Protein AF-E9I3K9-F1 (afdb_monomer_lite)

InterPro domains:
  IPR000323 Copper type II, ascorbate-dependent monooxygenase, N-terminal [PF01082] (33-144)
  IPR008977 PHM/PNGase F domain superfamily [SSF49742] (29-152)
  IPR036939 Copper type II, ascorbate-dependent monooxygenase, N-terminal domain superfamily [G3DSA:2.60.120.310] (21-152)

Foldseek 3Di:
DPQFKKKKWFFKAWDDPDDPDPDPQVDRPTDTDIDIQPSDDDPDPQFAKKAKDFAAQATKMWGQFIDTDGDPVRDQKKWKKQELAFQDNPRMAGQADDGDHDPPHHYGNHRYPHDIDTDDMDGPPDDGDHDDRPDTQIAHYNPNNRRMMMMD

Organism: Daphnia pulex (NCBI:txid6669)

Structure (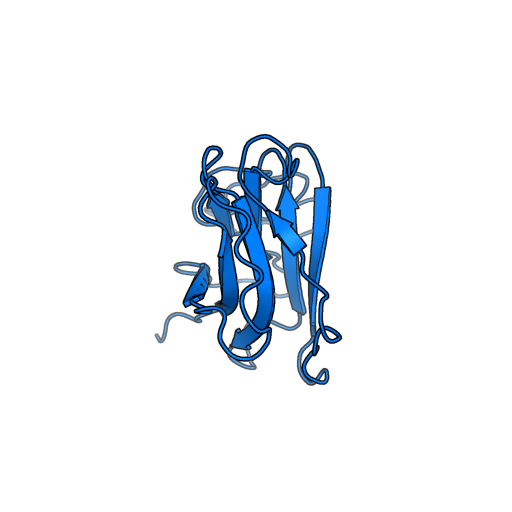mmCIF, N/CA/C/O backbone):
data_AF-E9I3K9-F1
#
_entry.id   AF-E9I3K9-F1
#
loop_
_atom_site.group_PDB
_atom_site.id
_atom_site.type_symbol
_atom_site.label_atom_id
_atom_site.label_alt_id
_atom_site.label_comp_id
_atom_site.label_asym_id
_atom_site.label_entity_id
_atom_site.label_seq_id
_atom_site.pdbx_PDB_ins_code
_atom_site.Cartn_x
_atom_site.Cartn_y
_atom_site.Cartn_z
_atom_site.occupancy
_atom_site.B_iso_or_equiv
_atom_site.auth_seq_id
_atom_site.auth_comp_id
_atom_site.auth_asym_id
_atom_site.auth_atom_id
_atom_site.pdbx_PDB_model_num
ATOM 1 N N . MET A 1 1 ? -0.152 2.276 -27.843 1.00 33.16 1 MET A N 1
ATOM 2 C CA . MET A 1 1 ? 0.549 1.824 -26.628 1.00 33.16 1 MET A CA 1
ATOM 3 C C . MET A 1 1 ? -0.390 2.082 -25.470 1.00 33.16 1 MET A C 1
ATOM 5 O O . MET A 1 1 ? -0.484 3.217 -25.022 1.00 33.16 1 MET A O 1
ATOM 9 N N . GLU A 1 2 ? -1.192 1.084 -25.103 1.00 37.84 2 GLU A N 1
ATOM 10 C CA . GLU A 1 2 ? -1.968 1.151 -23.863 1.00 37.84 2 GLU A CA 1
ATOM 11 C C . GLU A 1 2 ? -0.975 1.112 -22.703 1.00 37.84 2 GLU A C 1
ATOM 13 O O . GLU A 1 2 ? -0.079 0.270 -22.671 1.00 37.84 2 GLU A O 1
ATOM 18 N N . LEU A 1 3 ? -1.075 2.097 -21.814 1.00 45.50 3 LEU A N 1
ATOM 19 C CA . LEU A 1 3 ? -0.316 2.122 -20.574 1.00 45.50 3 LEU A CA 1
ATOM 20 C C . LEU A 1 3 ? -0.797 0.934 -19.750 1.00 45.50 3 LEU A C 1
ATOM 22 O O . LEU A 1 3 ? -1.968 0.918 -19.377 1.00 45.50 3 LEU A O 1
ATOM 26 N N . ALA A 1 4 ? 0.085 -0.025 -19.478 1.00 49.47 4 ALA A N 1
ATOM 27 C CA . ALA A 1 4 ? -0.255 -1.143 -18.621 1.00 49.47 4 ALA A CA 1
ATOM 28 C C . ALA A 1 4 ? -0.724 -0.605 -17.268 1.00 49.47 4 ALA A C 1
ATOM 30 O O . ALA A 1 4 ? 0.013 0.089 -16.560 1.00 49.47 4 ALA A O 1
ATOM 31 N N . ALA A 1 5 ? -1.984 -0.866 -16.944 1.00 55.56 5 ALA A N 1
ATOM 32 C CA . ALA A 1 5 ? -2.613 -0.236 -15.805 1.00 55.56 5 ALA A CA 1
ATOM 33 C C . ALA A 1 5 ? -2.797 -1.260 -14.678 1.00 55.56 5 ALA A C 1
ATOM 35 O O . ALA A 1 5 ? -3.635 -2.159 -14.749 1.00 55.56 5 ALA A O 1
ATOM 36 N N . LEU A 1 6 ? -1.953 -1.144 -13.649 1.00 61.28 6 LEU A N 1
ATOM 37 C CA . LEU A 1 6 ? -2.057 -1.927 -12.420 1.00 61.28 6 LEU A CA 1
ATOM 38 C C . LEU A 1 6 ? -2.896 -1.151 -11.415 1.00 61.28 6 LEU A C 1
ATOM 40 O O . LEU A 1 6 ? -2.525 -0.044 -11.006 1.00 61.28 6 LEU A O 1
ATOM 44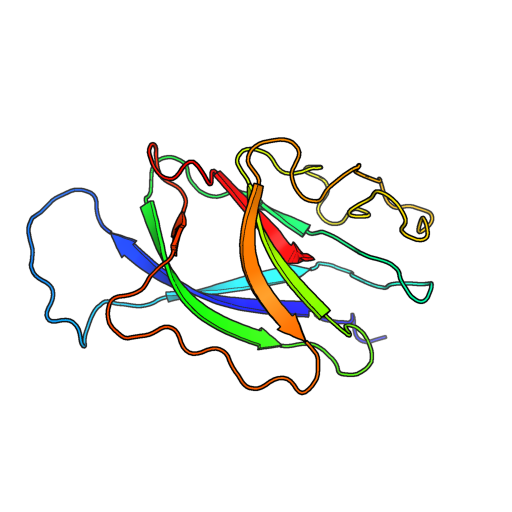 N N . PHE A 1 7 ? -4.025 -1.744 -11.040 1.00 73.56 7 PHE A N 1
ATOM 45 C CA . PHE A 1 7 ? -4.980 -1.165 -10.113 1.00 73.56 7 PHE A CA 1
ATOM 46 C C . PHE A 1 7 ? -5.252 -2.109 -8.954 1.00 73.56 7 PHE A C 1
ATOM 48 O O . PHE A 1 7 ? -5.497 -3.305 -9.136 1.00 73.56 7 PHE A O 1
ATOM 55 N N . LEU A 1 8 ? -5.307 -1.537 -7.760 1.00 73.25 8 LEU A N 1
ATOM 56 C CA . LEU A 1 8 ? -5.871 -2.186 -6.593 1.00 73.25 8 LEU A CA 1
ATOM 57 C C . LEU A 1 8 ? -6.984 -1.301 -6.046 1.00 73.25 8 LEU A C 1
ATOM 59 O O . LEU A 1 8 ? -6.718 -0.213 -5.534 1.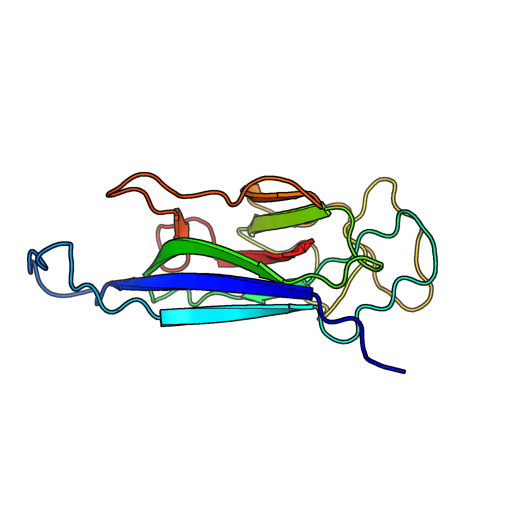00 73.25 8 LEU A O 1
ATOM 63 N N . PHE A 1 9 ? -8.228 -1.764 -6.165 1.00 76.88 9 PHE A N 1
ATOM 64 C CA . PHE A 1 9 ? -9.345 -1.113 -5.491 1.00 76.88 9 PHE A CA 1
ATOM 65 C C . PHE A 1 9 ? -9.399 -1.605 -4.049 1.00 76.88 9 PHE A C 1
ATOM 67 O O . PHE A 1 9 ? -9.430 -2.809 -3.781 1.00 76.88 9 PHE A O 1
ATOM 74 N N . LEU A 1 10 ? -9.378 -0.654 -3.127 1.00 77.19 10 LEU A N 1
ATOM 75 C CA . LEU A 1 10 ? -9.499 -0.869 -1.698 1.00 77.19 10 LEU A CA 1
ATOM 76 C C . LEU A 1 10 ? -10.906 -0.479 -1.277 1.00 77.19 10 LEU A C 1
ATOM 78 O O . LEU A 1 10 ? -11.344 0.641 -1.526 1.00 77.19 10 LEU A O 1
ATOM 82 N N . SER A 1 11 ? -11.597 -1.385 -0.604 1.00 78.88 11 SER A N 1
ATOM 83 C CA . SER A 1 11 ? -12.854 -1.075 0.067 1.00 78.88 11 SER A CA 1
ATOM 84 C C . SER A 1 11 ? -12.522 -0.476 1.429 1.00 78.88 11 SER A C 1
ATOM 86 O O . SER A 1 11 ? -12.020 -1.187 2.298 1.00 78.88 11 SER A O 1
ATOM 88 N N . ILE A 1 12 ? -12.736 0.830 1.599 1.00 75.56 12 ILE A N 1
ATOM 89 C CA . ILE A 1 12 ? -12.344 1.574 2.798 1.00 75.56 12 ILE A CA 1
ATOM 90 C C . ILE A 1 12 ? -13.574 2.088 3.542 1.00 75.56 12 ILE A C 1
ATOM 92 O O . ILE A 1 12 ? -14.446 2.736 2.960 1.00 75.56 12 ILE A O 1
ATOM 96 N N . ILE A 1 13 ? -13.596 1.860 4.853 1.00 77.00 13 ILE A N 1
ATOM 97 C CA . ILE A 1 13 ? -14.547 2.473 5.779 1.00 77.00 13 ILE A CA 1
ATOM 98 C C . ILE A 1 13 ? -13.850 3.639 6.482 1.00 77.00 13 ILE A C 1
ATOM 100 O O . ILE A 1 13 ? -12.758 3.489 7.036 1.00 77.00 13 ILE A O 1
ATOM 104 N N . TRP A 1 14 ? -14.485 4.809 6.453 1.00 66.25 14 TRP A N 1
ATOM 105 C CA . TRP A 1 14 ? -14.070 5.962 7.246 1.00 66.25 14 TRP A CA 1
ATOM 106 C C . TRP A 1 14 ? -14.771 5.911 8.602 1.00 66.25 14 TRP A C 1
ATOM 108 O O . TRP A 1 14 ? -16.001 5.879 8.652 1.00 66.25 14 TRP A O 1
ATOM 118 N N . GLN A 1 15 ? -14.004 5.919 9.694 1.00 57.59 15 GLN A N 1
ATOM 119 C CA . GLN A 1 15 ? -14.568 6.172 11.018 1.00 57.59 15 GLN A CA 1
ATOM 120 C C . GLN A 1 15 ? -14.494 7.675 11.306 1.00 57.59 15 GLN A C 1
ATOM 122 O O . GLN A 1 15 ? -13.393 8.196 11.508 1.00 57.59 15 GLN A O 1
ATOM 127 N N . PRO A 1 16 ? -15.627 8.397 11.360 1.00 55.59 16 PRO A N 1
ATOM 128 C CA . PRO A 1 16 ? -15.637 9.708 11.985 1.00 55.59 16 PRO A CA 1
ATOM 129 C C . PRO A 1 16 ? -15.273 9.551 13.469 1.00 55.59 16 PRO A C 1
ATOM 131 O O . PRO A 1 16 ? -15.837 8.721 14.176 1.00 55.59 16 PRO A O 1
ATOM 134 N N . CYS A 1 17 ? -14.320 10.362 13.930 1.00 51.09 17 CYS A N 1
ATOM 135 C CA . CYS A 1 17 ? -13.706 10.302 15.263 1.00 51.09 17 CYS A CA 1
ATOM 136 C C . CYS A 1 17 ? -14.697 10.467 16.441 1.00 51.09 17 CYS A C 1
ATOM 138 O O . CYS A 1 17 ? -14.347 10.193 17.584 1.00 51.09 17 CYS A O 1
ATOM 140 N N . CYS A 1 18 ? -15.943 10.888 16.203 1.00 51.41 18 CYS A N 1
ATOM 141 C CA . CYS A 1 18 ? -16.852 11.285 17.276 1.00 51.41 18 CYS A CA 1
ATOM 142 C C . CYS A 1 18 ? -18.281 10.774 17.053 1.00 51.41 18 CYS A C 1
ATOM 144 O O . CYS A 1 18 ? -19.070 11.425 16.374 1.00 51.41 18 CYS A O 1
ATOM 146 N N . ASN A 1 19 ? -18.595 9.611 17.628 1.00 48.06 19 ASN A N 1
ATOM 147 C CA . ASN A 1 19 ? -19.809 9.291 18.403 1.00 48.06 19 ASN A CA 1
ATOM 148 C C . ASN A 1 19 ? -20.034 7.779 18.383 1.00 48.06 19 ASN A C 1
ATOM 150 O O . ASN A 1 19 ? -19.998 7.166 17.321 1.00 48.06 19 ASN A O 1
ATOM 154 N N . GLY A 1 20 ? -20.277 7.194 19.559 1.00 47.44 20 GLY A N 1
ATOM 155 C CA . GLY A 1 20 ? -20.548 5.769 19.770 1.00 47.44 20 GLY A CA 1
ATOM 156 C C . GLY A 1 20 ? -21.845 5.290 19.115 1.00 47.44 20 GLY A C 1
ATOM 157 O O . GLY A 1 20 ? -22.793 4.923 19.801 1.00 47.44 20 GLY A O 1
ATOM 158 N N . PHE A 1 21 ? -21.887 5.301 17.789 1.00 45.72 21 PHE A N 1
ATOM 159 C CA . PHE A 1 21 ? -22.957 4.733 16.997 1.00 45.72 21 PHE A CA 1
ATOM 160 C C . PHE A 1 21 ? -22.553 3.311 16.609 1.00 45.72 21 PHE A C 1
ATOM 162 O O . PHE A 1 21 ? -21.594 3.105 15.865 1.00 45.72 21 PHE A O 1
ATOM 169 N N . VAL A 1 22 ? -23.283 2.325 17.128 1.00 48.22 22 VAL A N 1
ATOM 170 C CA . VAL A 1 22 ? -23.265 0.963 16.591 1.00 48.22 22 VAL A CA 1
ATOM 171 C C . VAL A 1 22 ? -23.968 1.048 15.239 1.00 48.22 22 VAL A C 1
ATOM 173 O O . VAL A 1 22 ? -25.194 1.080 15.173 1.00 48.22 22 VAL A O 1
ATOM 176 N N . VAL A 1 23 ? -23.198 1.204 14.162 1.00 48.69 23 VAL A N 1
ATOM 177 C CA . VAL A 1 23 ? -23.743 1.082 12.808 1.00 48.69 23 VAL A CA 1
ATOM 178 C C . VAL A 1 23 ? -24.060 -0.394 12.604 1.00 48.69 23 VAL A C 1
ATOM 180 O O . VAL A 1 23 ? -23.192 -1.243 12.785 1.00 48.69 23 VAL A O 1
ATOM 183 N N . GLU A 1 24 ? -25.313 -0.695 12.280 1.00 48.16 24 GLU A N 1
ATOM 184 C CA . GLU A 1 24 ? -25.746 -2.029 11.876 1.00 48.16 24 GLU A CA 1
ATOM 185 C C . GLU A 1 24 ? -24.885 -2.474 10.682 1.00 48.16 24 GLU A C 1
ATOM 187 O O . GLU A 1 24 ? -24.808 -1.786 9.660 1.00 48.16 24 GLU A O 1
ATOM 192 N N . ASP A 1 25 ? -24.172 -3.579 10.879 1.00 51.69 25 ASP A N 1
ATOM 193 C CA . ASP A 1 25 ? -22.986 -4.012 10.130 1.00 51.69 25 ASP A CA 1
ATOM 194 C C . ASP A 1 25 ? -23.169 -4.085 8.595 1.00 51.69 25 ASP A C 1
ATOM 196 O O . ASP A 1 25 ? -22.245 -3.820 7.830 1.00 51.69 25 ASP A O 1
ATOM 200 N N . ASP A 1 26 ? -24.399 -4.283 8.117 1.00 54.81 26 ASP A N 1
ATOM 201 C CA . ASP A 1 26 ? -24.717 -4.385 6.687 1.00 54.81 26 ASP A CA 1
ATOM 202 C C . ASP A 1 26 ? -24.783 -3.038 5.927 1.00 54.81 26 ASP A C 1
ATOM 204 O O . ASP A 1 26 ? -25.076 -3.024 4.728 1.00 54.81 26 ASP A O 1
ATOM 208 N N . LYS A 1 27 ? -24.555 -1.881 6.577 1.00 56.59 27 LYS A N 1
ATOM 209 C CA . LYS A 1 27 ? -24.734 -0.551 5.941 1.00 56.59 27 LYS A CA 1
ATOM 210 C C . LYS A 1 27 ? -23.629 0.475 6.197 1.00 56.59 27 LYS A C 1
ATOM 212 O O . LYS A 1 27 ? -23.857 1.671 5.989 1.00 56.59 27 LYS A O 1
ATOM 217 N N . LEU A 1 28 ? -22.429 0.069 6.615 1.00 61.41 28 LEU A N 1
ATOM 218 C CA . LEU A 1 28 ? -21.305 1.011 6.658 1.00 61.41 28 LEU A CA 1
ATOM 219 C C . LEU A 1 28 ? -20.984 1.495 5.228 1.00 61.41 28 LEU A C 1
ATOM 221 O O . LEU A 1 28 ? -20.735 0.664 4.349 1.00 61.41 28 LEU A O 1
ATOM 225 N N . PRO A 1 29 ? -20.993 2.819 4.958 1.00 66.19 29 PRO A N 1
ATOM 226 C CA . PRO A 1 29 ? -20.717 3.344 3.628 1.00 66.19 29 PRO A CA 1
ATOM 227 C C . PRO A 1 29 ? -19.260 3.055 3.266 1.00 66.19 29 PRO A C 1
ATOM 229 O O . PRO A 1 29 ? -18.337 3.763 3.669 1.00 66.19 29 PRO A O 1
ATOM 232 N N . THR A 1 30 ? -19.069 1.986 2.504 1.00 75.56 30 THR A N 1
ATOM 233 C CA . THR A 1 30 ? -17.770 1.575 1.987 1.00 75.56 30 THR A CA 1
ATOM 234 C C . THR A 1 30 ? -17.465 2.403 0.749 1.00 75.56 30 THR A C 1
ATOM 236 O O . THR A 1 30 ? -18.297 2.513 -0.152 1.00 75.56 30 THR A O 1
ATOM 239 N N . ARG A 1 31 ? -16.280 3.010 0.699 1.00 82.62 31 ARG A N 1
ATOM 240 C CA . ARG A 1 31 ? -15.799 3.723 -0.486 1.00 82.62 31 ARG A CA 1
ATOM 241 C C . ARG A 1 31 ? -14.731 2.897 -1.176 1.00 82.62 31 ARG A C 1
ATOM 243 O O . ARG A 1 31 ? -13.848 2.359 -0.515 1.00 82.62 31 ARG A O 1
ATOM 250 N N . GLU A 1 32 ? -14.800 2.827 -2.496 1.00 86.06 32 GLU A N 1
ATOM 251 C CA . GLU A 1 32 ? -13.725 2.263 -3.301 1.00 86.06 32 GLU A CA 1
ATOM 252 C C . GLU A 1 32 ? -12.635 3.317 -3.490 1.00 86.06 32 GLU A C 1
ATOM 254 O O . GLU A 1 32 ? -12.894 4.433 -3.943 1.00 86.06 32 GLU A O 1
ATOM 259 N N . PHE A 1 33 ? -11.410 2.966 -3.118 1.00 88.12 33 PHE A N 1
ATOM 260 C CA . PHE A 1 33 ? -10.229 3.777 -3.351 1.00 88.12 33 PHE A CA 1
ATOM 261 C C . PHE A 1 33 ? -9.313 3.062 -4.330 1.00 88.12 33 PHE A C 1
ATOM 263 O O . PHE A 1 33 ? -8.924 1.920 -4.106 1.00 88.12 33 PHE A O 1
ATOM 270 N N . GLU A 1 34 ? -8.942 3.742 -5.403 1.00 88.25 34 GLU A N 1
ATOM 271 C CA . GLU A 1 34 ? -8.135 3.147 -6.452 1.00 88.25 34 GLU A CA 1
ATOM 272 C C . GLU A 1 34 ? -6.656 3.507 -6.292 1.00 88.25 34 GLU A C 1
ATOM 274 O O . GLU A 1 34 ? -6.255 4.661 -6.454 1.00 88.25 34 GLU A O 1
ATOM 279 N N . LEU A 1 35 ? -5.829 2.501 -6.015 1.00 89.44 35 LEU A N 1
ATOM 280 C CA . LEU A 1 35 ? -4.380 2.633 -6.007 1.00 89.44 35 LEU A CA 1
ATOM 281 C C . LEU A 1 35 ? -3.825 2.219 -7.372 1.00 89.44 35 LEU A C 1
ATOM 283 O O . LEU A 1 35 ? -3.889 1.047 -7.742 1.00 89.44 35 LEU A O 1
ATOM 287 N N . ARG A 1 36 ? -3.313 3.201 -8.123 1.00 87.25 36 ARG A N 1
ATOM 288 C CA . ARG A 1 36 ? -2.792 3.031 -9.489 1.00 87.25 36 ARG A CA 1
ATOM 289 C C . ARG A 1 36 ? -1.270 3.136 -9.502 1.00 87.25 36 ARG A C 1
ATOM 291 O O . ARG A 1 36 ? -0.736 4.050 -8.878 1.00 87.25 36 ARG A O 1
ATOM 298 N N . MET A 1 37 ? -0.593 2.297 -10.283 1.00 86.62 37 MET A N 1
ATOM 299 C CA . MET A 1 37 ? 0.825 2.489 -10.613 1.00 86.62 37 MET A CA 1
ATOM 300 C C . MET A 1 37 ? 0.948 3.336 -11.898 1.00 86.62 37 MET A C 1
ATOM 302 O O . MET A 1 37 ? 0.606 2.856 -12.982 1.00 86.62 37 MET A O 1
ATOM 306 N N . PRO A 1 38 ? 1.360 4.617 -11.831 1.00 81.12 38 PRO A N 1
ATOM 307 C CA . PRO A 1 38 ? 1.325 5.491 -12.999 1.00 81.12 38 PRO A CA 1
ATOM 308 C C . PRO A 1 38 ? 2.490 5.204 -13.952 1.00 81.12 38 PRO A C 1
ATOM 310 O O . PRO A 1 38 ? 3.645 5.291 -13.554 1.00 81.12 38 PRO A O 1
ATOM 313 N N . LYS A 1 39 ? 2.200 4.967 -15.240 1.00 70.62 39 LYS A N 1
ATOM 314 C CA . LYS A 1 39 ? 3.223 4.760 -16.292 1.00 70.62 39 LYS A CA 1
ATOM 315 C C . LYS A 1 39 ? 4.187 3.603 -15.979 1.00 70.62 39 LYS A C 1
ATOM 317 O O . LYS A 1 39 ? 5.379 3.684 -16.269 1.00 70.62 39 LYS A O 1
ATOM 322 N N . ALA A 1 40 ? 3.662 2.542 -15.370 1.00 69.19 40 ALA A N 1
ATOM 323 C CA . ALA A 1 40 ? 4.410 1.327 -15.098 1.00 69.19 40 ALA A CA 1
ATOM 324 C C . ALA A 1 40 ? 4.627 0.547 -16.398 1.00 69.19 40 ALA A C 1
ATOM 326 O O . ALA A 1 40 ? 3.760 -0.193 -16.849 1.00 69.19 40 ALA A O 1
ATOM 327 N N . GLU A 1 41 ? 5.787 0.739 -17.012 1.00 74.19 41 GLU A N 1
ATOM 328 C CA . GLU A 1 41 ? 6.216 -0.030 -18.176 1.00 74.19 41 GLU A CA 1
ATOM 329 C C . GLU A 1 41 ? 7.529 -0.735 -17.815 1.00 74.19 41 GLU A C 1
ATOM 331 O O . GLU A 1 41 ? 8.601 -0.124 -17.918 1.00 74.19 41 GLU A O 1
ATOM 336 N N . PRO A 1 42 ? 7.460 -1.975 -17.290 1.00 74.25 42 PRO A N 1
ATOM 337 C CA . PRO A 1 42 ? 8.654 -2.770 -17.050 1.00 74.25 42 PRO A CA 1
ATOM 338 C C . PRO A 1 42 ? 9.288 -3.123 -18.399 1.00 74.25 42 PRO A C 1
ATOM 340 O O . PRO A 1 42 ? 8.646 -3.718 -19.262 1.00 74.25 42 PRO A O 1
ATOM 343 N N . LYS A 1 43 ? 10.548 -2.729 -18.589 1.00 76.69 43 LYS A N 1
ATOM 344 C CA . LYS A 1 43 ? 11.311 -3.004 -19.818 1.00 76.69 43 LYS A CA 1
ATOM 345 C C . LYS A 1 43 ? 11.952 -4.388 -19.815 1.00 76.69 43 LYS A C 1
ATOM 347 O O . LYS A 1 43 ? 12.182 -4.950 -20.878 1.00 76.69 43 LYS A O 1
ATOM 352 N N . GLU A 1 44 ? 12.209 -4.922 -18.625 1.00 75.44 44 GLU A N 1
ATOM 353 C CA . GLU A 1 44 ? 12.870 -6.205 -18.411 1.00 75.44 44 GLU A CA 1
ATOM 354 C C . GLU A 1 44 ? 11.979 -7.137 -17.573 1.00 75.44 44 GLU A C 1
ATOM 356 O O . GLU A 1 44 ? 11.298 -6.666 -16.648 1.00 75.44 44 GLU A O 1
ATOM 361 N N . PRO A 1 45 ? 11.989 -8.457 -17.839 1.00 74.94 45 PRO A N 1
ATOM 362 C CA . PRO A 1 45 ? 11.405 -9.448 -16.939 1.00 74.94 45 PRO A CA 1
ATOM 363 C C . PRO A 1 45 ? 11.987 -9.327 -15.524 1.00 74.94 45 PRO A C 1
ATOM 365 O O . PRO A 1 45 ? 13.132 -8.913 -15.353 1.00 74.94 45 PRO A O 1
ATOM 368 N N . GLU A 1 46 ? 11.210 -9.706 -14.506 1.00 74.56 46 GLU A N 1
ATOM 369 C CA . GLU A 1 46 ? 11.634 -9.643 -13.094 1.00 74.56 46 GLU A CA 1
ATOM 370 C C . GLU A 1 46 ? 11.961 -8.217 -12.587 1.00 74.56 46 GLU A C 1
ATOM 372 O O . GLU A 1 46 ? 12.735 -8.027 -11.643 1.00 74.56 46 GLU A O 1
ATOM 377 N N . THR A 1 47 ? 11.358 -7.188 -13.197 1.00 82.06 47 THR A N 1
ATOM 378 C CA . THR A 1 47 ? 11.391 -5.813 -12.675 1.00 82.06 47 THR A CA 1
ATOM 379 C C . THR A 1 47 ? 10.304 -5.633 -11.614 1.00 82.06 47 THR A C 1
ATOM 381 O O . THR A 1 47 ? 9.126 -5.846 -11.888 1.00 82.06 47 THR A O 1
ATOM 384 N N . TYR A 1 48 ? 10.686 -5.177 -10.418 1.00 87.19 48 TYR A N 1
ATOM 385 C CA . TYR A 1 48 ? 9.753 -4.914 -9.317 1.00 87.19 48 TYR A CA 1
ATOM 386 C C . TYR A 1 48 ? 9.625 -3.408 -9.109 1.00 87.19 48 TYR A C 1
ATOM 388 O O . TYR A 1 48 ? 10.542 -2.747 -8.605 1.00 87.19 48 TYR A O 1
ATOM 396 N N . LEU A 1 49 ? 8.479 -2.873 -9.511 1.00 89.81 49 LEU A N 1
ATOM 397 C CA . LEU A 1 49 ? 8.153 -1.457 -9.415 1.00 89.81 49 LEU A CA 1
ATOM 398 C C . LEU A 1 49 ? 7.280 -1.203 -8.194 1.00 89.8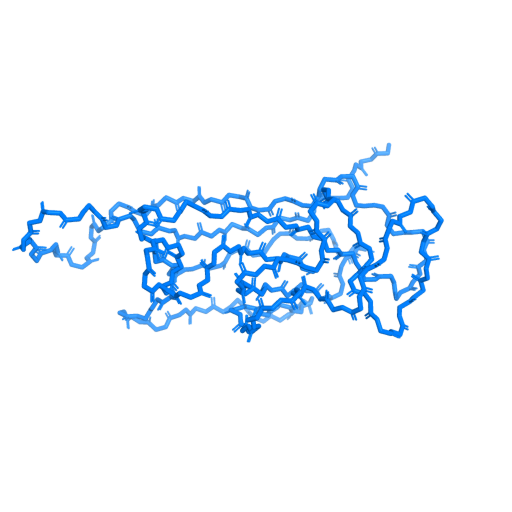1 49 LEU A C 1
ATOM 400 O O . LEU A 1 49 ? 6.455 -2.030 -7.846 1.00 89.81 49 LEU A O 1
ATOM 404 N N . CYS A 1 50 ? 7.472 -0.064 -7.543 1.00 92.12 50 CYS A N 1
ATOM 405 C CA . CYS A 1 50 ? 6.736 0.336 -6.355 1.00 92.12 50 CYS A CA 1
ATOM 406 C C . CYS A 1 50 ? 6.119 1.716 -6.555 1.00 92.12 50 CYS A C 1
ATOM 408 O O . CYS A 1 50 ? 6.789 2.627 -7.046 1.00 92.12 50 CYS A O 1
ATOM 410 N N . THR A 1 51 ? 4.885 1.896 -6.085 1.00 93.56 51 THR A N 1
ATOM 411 C CA . THR A 1 51 ? 4.218 3.200 -5.997 1.00 93.56 51 THR A CA 1
ATOM 412 C C . THR A 1 51 ? 3.730 3.455 -4.575 1.00 93.56 51 THR A C 1
ATOM 414 O O . THR A 1 51 ? 2.963 2.652 -4.035 1.00 93.56 51 THR A O 1
ATOM 417 N N . PRO A 1 52 ? 4.141 4.574 -3.955 1.00 94.81 52 PRO A N 1
ATOM 418 C CA . PRO A 1 52 ? 3.683 4.949 -2.632 1.00 94.81 52 PRO A CA 1
ATOM 419 C C . PRO A 1 52 ? 2.383 5.765 -2.702 1.00 94.81 52 PRO A C 1
ATOM 421 O O . PRO A 1 52 ? 2.208 6.639 -3.549 1.00 94.81 52 PRO A O 1
ATOM 424 N N . LEU A 1 53 ? 1.503 5.545 -1.733 1.00 94.88 53 LEU A N 1
ATOM 425 C CA . LEU A 1 53 ? 0.337 6.359 -1.426 1.00 94.88 53 LEU A CA 1
ATOM 426 C C . LEU A 1 53 ? 0.447 6.836 0.016 1.00 94.88 53 LEU A C 1
ATOM 428 O O . LEU A 1 53 ? 0.438 6.040 0.954 1.00 94.88 53 LEU A O 1
ATOM 432 N N . LYS A 1 54 ? 0.502 8.150 0.204 1.00 94.38 54 LYS A N 1
ATOM 433 C CA . LYS A 1 54 ? 0.482 8.746 1.537 1.00 94.38 54 LYS A CA 1
ATOM 434 C C . LYS A 1 54 ? -0.943 8.754 2.084 1.00 94.38 54 LYS A C 1
ATOM 436 O O . LYS A 1 54 ? -1.859 9.212 1.405 1.00 94.38 54 LYS A O 1
ATOM 441 N N . LEU A 1 55 ? -1.106 8.297 3.319 1.00 92.94 55 LEU A N 1
ATOM 442 C CA . LEU A 1 55 ? -2.369 8.373 4.041 1.00 92.94 55 LEU A CA 1
ATOM 443 C C . LEU A 1 55 ? -2.419 9.633 4.908 1.00 92.94 55 LEU A C 1
ATOM 445 O O . LEU A 1 55 ? -1.391 10.207 5.284 1.00 92.94 55 LEU A O 1
ATOM 449 N N . ASP A 1 56 ? -3.633 10.068 5.228 1.00 89.44 56 ASP A N 1
ATOM 450 C CA . ASP A 1 56 ? -3.842 11.139 6.193 1.00 89.44 56 ASP A CA 1
ATOM 451 C C . ASP A 1 56 ? -3.589 10.623 7.617 1.00 89.44 56 ASP A C 1
ATOM 453 O O . ASP A 1 56 ? -4.135 9.602 8.033 1.00 89.44 56 ASP A O 1
ATOM 457 N N . LYS A 1 57 ? -2.767 11.350 8.375 1.00 88.19 57 LYS A N 1
ATOM 458 C CA . LYS A 1 57 ? -2.431 11.025 9.767 1.00 88.19 57 LYS A CA 1
ATOM 459 C C . LYS A 1 57 ? -3.508 11.452 10.762 1.00 88.19 57 LYS A C 1
ATOM 461 O O . LYS A 1 57 ? -3.413 11.107 11.931 1.00 88.19 57 LYS A O 1
ATOM 466 N N . GLN A 1 58 ? -4.505 12.223 10.334 1.00 88.38 58 GLN A N 1
ATOM 467 C CA . GLN A 1 58 ? -5.610 12.656 11.195 1.00 88.38 58 GLN A CA 1
ATOM 468 C C . GLN A 1 58 ? -6.804 11.704 11.117 1.00 88.38 58 GLN A C 1
ATOM 470 O O . GLN A 1 58 ? -7.540 11.550 12.087 1.00 88.38 58 GLN A O 1
ATOM 475 N N . ASN A 1 59 ? -6.984 11.046 9.972 1.00 87.00 59 ASN A N 1
ATOM 476 C CA . ASN A 1 59 ? -8.141 10.207 9.692 1.00 87.00 59 ASN A CA 1
ATOM 477 C C . ASN A 1 59 ? -7.769 8.725 9.714 1.00 87.00 59 ASN A C 1
ATOM 479 O O . ASN A 1 59 ? -6.858 8.305 9.003 1.00 87.00 59 ASN A O 1
ATOM 483 N N . THR A 1 60 ? -8.509 7.937 10.494 1.00 89.69 60 THR A N 1
ATOM 484 C CA . THR A 1 60 ? -8.350 6.479 10.539 1.00 89.69 60 THR A CA 1
ATOM 485 C C . THR A 1 60 ? -9.258 5.821 9.507 1.00 89.69 60 THR A C 1
ATOM 487 O O . THR A 1 60 ? -10.452 6.122 9.415 1.00 89.69 60 THR A O 1
ATOM 490 N N . TYR A 1 61 ? -8.685 4.893 8.752 1.00 91.06 61 TYR A N 1
ATOM 491 C CA . TYR A 1 61 ? -9.341 4.147 7.691 1.00 91.06 61 TYR A CA 1
ATOM 492 C C . TYR A 1 61 ? -9.243 2.646 7.958 1.00 91.06 61 TYR A C 1
ATOM 494 O O . TYR A 1 61 ? -8.260 2.172 8.530 1.00 91.06 61 TYR A O 1
ATOM 502 N N . TYR A 1 62 ? -10.241 1.895 7.499 1.00 92.19 62 TYR A N 1
ATOM 503 C CA . TYR A 1 62 ? -10.271 0.438 7.608 1.00 92.19 62 TYR A CA 1
ATOM 504 C C . TYR A 1 62 ? -10.433 -0.184 6.235 1.00 92.19 62 TYR A C 1
ATOM 506 O O . TYR A 1 62 ? -11.448 0.040 5.580 1.00 92.19 62 TYR A O 1
ATOM 514 N N . ILE A 1 63 ? -9.443 -0.961 5.803 1.00 92.75 63 ILE A N 1
ATOM 515 C CA . ILE A 1 63 ? -9.509 -1.702 4.544 1.00 92.75 63 ILE A CA 1
ATOM 516 C C . ILE A 1 63 ? -10.214 -3.034 4.805 1.00 92.75 63 ILE A C 1
ATOM 518 O O . ILE A 1 63 ? -9.697 -3.865 5.552 1.00 92.75 63 ILE A O 1
ATOM 522 N N . VAL A 1 64 ? -11.372 -3.229 4.177 1.00 91.81 64 VAL A N 1
ATOM 523 C CA . VAL A 1 64 ? -12.243 -4.410 4.332 1.00 91.81 64 VAL A CA 1
ATOM 524 C C . VAL A 1 64 ? -12.297 -5.293 3.083 1.00 91.81 64 VAL A C 1
ATOM 526 O O . VAL A 1 64 ? -12.905 -6.360 3.090 1.00 91.81 64 VAL A O 1
ATOM 529 N N . GLY A 1 65 ? -11.645 -4.883 1.996 1.00 90.94 65 GLY A N 1
ATOM 530 C CA . GLY A 1 65 ? -11.685 -5.616 0.738 1.00 90.94 65 GLY A CA 1
ATOM 531 C C . GLY A 1 65 ? -10.622 -5.165 -0.250 1.00 90.94 65 GLY A C 1
ATOM 532 O O . GLY A 1 65 ? -10.142 -4.030 -0.196 1.00 90.94 65 GLY A O 1
ATOM 533 N N . PHE A 1 66 ? -10.277 -6.084 -1.150 1.00 91.62 66 PHE A N 1
ATOM 534 C CA . PHE A 1 66 ? -9.275 -5.902 -2.191 1.00 91.62 66 PHE A CA 1
ATOM 535 C C . PHE A 1 66 ? -9.825 -6.409 -3.522 1.00 91.62 66 PHE A C 1
ATOM 537 O O . PHE A 1 66 ? -10.252 -7.562 -3.624 1.00 91.62 66 PHE A O 1
ATOM 544 N N . GLU A 1 67 ? -9.759 -5.581 -4.560 1.00 89.75 67 GLU A N 1
ATOM 545 C CA . GLU A 1 67 ? -10.023 -6.007 -5.930 1.00 89.75 67 GLU A CA 1
ATOM 546 C C . GLU A 1 67 ? -8.807 -5.703 -6.819 1.00 89.75 67 GLU A C 1
ATOM 548 O O . GLU A 1 67 ? -8.588 -4.553 -7.212 1.00 89.75 67 GLU A O 1
ATOM 553 N N . PRO A 1 68 ? -7.991 -6.727 -7.131 1.00 87.31 68 PRO A N 1
ATOM 554 C CA . PRO A 1 68 ? -6.861 -6.586 -8.036 1.00 87.31 68 PRO A CA 1
ATOM 555 C C . PRO A 1 68 ? -7.348 -6.518 -9.488 1.00 87.31 68 PRO A C 1
ATOM 557 O O . PRO A 1 68 ? -8.093 -7.392 -9.940 1.00 87.31 68 PRO A O 1
ATOM 560 N N . ARG A 1 69 ? -6.875 -5.529 -10.250 1.00 82.56 69 ARG A N 1
ATOM 561 C CA . ARG A 1 69 ? -6.993 -5.503 -11.713 1.00 82.56 69 ARG A CA 1
ATOM 562 C C . ARG A 1 69 ? -5.615 -5.299 -12.320 1.00 82.56 69 ARG A C 1
ATOM 564 O O . ARG A 1 69 ? -5.011 -4.240 -12.186 1.00 82.56 69 ARG A O 1
ATOM 571 N N . ALA A 1 70 ? -5.139 -6.341 -12.987 1.00 76.19 70 ALA A N 1
ATOM 572 C CA . ALA A 1 70 ? -3.872 -6.342 -13.692 1.00 76.19 70 ALA A CA 1
ATOM 573 C C . ALA A 1 70 ? -4.070 -6.905 -15.098 1.00 76.19 70 ALA A C 1
ATOM 575 O O . ALA A 1 70 ? -4.772 -7.904 -15.293 1.00 76.19 70 ALA A O 1
ATOM 576 N N . GLU A 1 71 ? -3.423 -6.288 -16.080 1.00 71.06 71 GLU A N 1
ATOM 577 C CA . GLU A 1 71 ? -3.307 -6.870 -17.410 1.00 71.06 71 GLU A CA 1
ATOM 578 C C . GLU A 1 71 ? -2.460 -8.146 -17.336 1.00 71.06 71 GLU A C 1
ATOM 580 O O . GLU A 1 71 ? -1.366 -8.161 -16.767 1.00 71.06 71 GLU A O 1
ATOM 585 N N . LYS A 1 72 ? -2.961 -9.240 -17.929 1.00 59.38 72 LYS A N 1
ATOM 586 C CA . LYS A 1 72 ? -2.370 -10.590 -17.812 1.00 59.38 72 LYS A CA 1
ATOM 587 C C . LYS A 1 72 ? -0.906 -10.687 -18.266 1.00 59.38 72 LYS A C 1
ATOM 589 O O . LYS A 1 72 ? -0.251 -11.679 -17.967 1.00 59.38 72 LYS A O 1
ATOM 594 N N . LYS A 1 73 ? -0.402 -9.707 -19.016 1.00 65.00 73 LYS A N 1
ATOM 595 C CA . LYS A 1 73 ? 0.970 -9.702 -19.538 1.00 65.00 73 LYS A CA 1
ATOM 596 C C . LYS A 1 73 ? 1.954 -8.900 -18.682 1.00 65.00 73 LYS A C 1
ATOM 598 O O . LYS A 1 73 ? 3.145 -8.989 -18.948 1.00 65.00 73 LYS A O 1
ATOM 603 N N . THR A 1 74 ? 1.481 -8.145 -17.687 1.00 67.38 74 THR A N 1
ATOM 604 C CA . THR A 1 74 ? 2.301 -7.107 -17.037 1.00 67.38 74 THR A CA 1
ATOM 605 C C . THR A 1 74 ? 2.705 -7.465 -15.610 1.00 67.38 74 THR A C 1
ATOM 607 O O . THR A 1 74 ? 3.846 -7.223 -15.236 1.00 67.38 74 THR A O 1
ATOM 610 N N . ALA A 1 75 ? 1.814 -8.068 -14.815 1.00 74.50 75 ALA A N 1
ATOM 611 C CA . ALA A 1 75 ? 2.124 -8.450 -13.435 1.00 74.50 75 ALA A CA 1
ATOM 612 C C . ALA A 1 75 ? 1.815 -9.923 -13.160 1.00 74.50 75 ALA A C 1
ATOM 614 O O . ALA A 1 75 ? 0.698 -10.403 -13.385 1.00 74.50 75 ALA A O 1
ATOM 615 N N . HIS A 1 76 ? 2.817 -10.624 -12.629 1.00 78.81 76 HIS A N 1
ATOM 616 C CA . HIS A 1 76 ? 2.676 -11.984 -12.113 1.00 78.81 76 HIS A CA 1
ATOM 617 C C . HIS A 1 76 ? 2.240 -11.985 -10.636 1.00 78.81 76 HIS A C 1
ATOM 619 O O . HIS A 1 76 ? 1.459 -12.841 -10.214 1.00 78.81 76 HIS A O 1
ATOM 625 N N . HIS A 1 77 ? 2.670 -10.974 -9.876 1.00 86.00 77 HIS A N 1
ATOM 626 C CA . HIS A 1 77 ? 2.311 -10.753 -8.479 1.00 86.00 77 HIS A CA 1
ATOM 627 C C . HIS A 1 77 ? 2.023 -9.274 -8.228 1.00 86.00 77 HIS A C 1
ATOM 629 O O . HIS A 1 77 ? 2.572 -8.420 -8.916 1.00 86.00 77 HIS A O 1
ATOM 635 N N . MET A 1 78 ? 1.169 -8.995 -7.243 1.00 89.44 78 MET A N 1
ATOM 636 C CA . MET A 1 78 ? 0.988 -7.657 -6.681 1.00 89.44 78 MET A CA 1
ATOM 637 C C . MET A 1 78 ? 0.991 -7.758 -5.161 1.00 89.44 78 MET A C 1
ATOM 639 O O . MET A 1 78 ? 0.284 -8.604 -4.605 1.00 89.44 78 MET A O 1
ATOM 643 N N . LEU A 1 79 ? 1.749 -6.901 -4.488 1.00 92.06 79 LEU A N 1
ATOM 644 C CA . LEU A 1 79 ? 1.834 -6.858 -3.030 1.00 92.06 79 LEU A CA 1
ATOM 645 C C . LEU A 1 79 ? 1.489 -5.459 -2.528 1.00 92.06 79 LEU A C 1
ATOM 647 O O . LEU A 1 79 ? 1.939 -4.457 -3.072 1.00 92.06 79 LEU A O 1
ATOM 651 N N . LEU A 1 80 ? 0.716 -5.382 -1.449 1.00 95.19 80 LEU A N 1
ATOM 652 C CA . LEU A 1 80 ? 0.434 -4.130 -0.761 1.00 95.19 80 LEU A CA 1
ATOM 653 C C . LEU A 1 80 ? 1.105 -4.136 0.604 1.00 95.19 80 LEU A C 1
ATOM 655 O O . LEU A 1 80 ? 0.796 -4.972 1.458 1.00 95.19 80 LEU A O 1
ATOM 659 N N . TYR A 1 81 ? 1.971 -3.158 0.823 1.00 95.81 81 TYR A N 1
ATOM 660 C CA . TYR A 1 81 ? 2.639 -2.930 2.093 1.00 95.81 81 TYR A CA 1
ATOM 661 C C . TYR A 1 81 ? 2.023 -1.742 2.823 1.00 95.81 81 TYR A C 1
ATOM 663 O O . TYR A 1 81 ? 1.749 -0.707 2.223 1.00 95.81 81 TYR A O 1
ATOM 671 N N . GLY A 1 82 ? 1.851 -1.879 4.133 1.00 96.81 82 GLY A N 1
ATOM 672 C CA . GLY A 1 82 ? 1.665 -0.774 5.059 1.00 96.81 82 GLY A CA 1
ATOM 673 C C . GLY A 1 82 ? 3.015 -0.335 5.599 1.00 96.81 82 GLY A C 1
ATOM 674 O O . GLY A 1 82 ? 3.725 -1.136 6.210 1.00 96.81 82 GLY A O 1
ATOM 675 N N . CYS A 1 83 ? 3.357 0.930 5.373 1.00 96.31 83 CYS A N 1
ATOM 676 C CA . CYS A 1 83 ? 4.614 1.517 5.797 1.00 96.31 83 CYS A CA 1
ATOM 677 C C . CYS A 1 83 ? 4.416 2.701 6.748 1.00 96.31 83 CYS A C 1
ATOM 679 O O . CYS A 1 83 ? 3.460 3.466 6.610 1.00 96.31 83 CYS A O 1
ATOM 681 N N . LYS A 1 84 ? 5.382 2.932 7.646 1.00 95.38 84 LYS A N 1
ATOM 682 C CA . LYS A 1 84 ? 5.485 4.214 8.367 1.00 95.38 84 LYS A CA 1
ATOM 683 C C . LYS A 1 84 ? 6.136 5.286 7.493 1.00 95.38 84 LYS A C 1
ATOM 685 O O . LYS A 1 84 ? 5.695 6.429 7.462 1.00 95.38 84 LYS A O 1
ATOM 690 N N . THR A 1 85 ? 7.164 4.910 6.740 1.00 95.38 85 THR A N 1
ATOM 691 C CA . THR A 1 85 ? 7.693 5.718 5.635 1.00 95.38 85 THR A CA 1
ATOM 692 C C . THR A 1 85 ? 7.921 4.824 4.421 1.00 95.38 85 THR A C 1
ATOM 694 O O . THR A 1 85 ? 8.425 3.708 4.583 1.00 95.38 85 THR A O 1
ATOM 697 N N . PRO A 1 86 ? 7.569 5.266 3.202 1.00 95.75 86 PRO A N 1
ATOM 698 C CA . PRO A 1 86 ? 7.854 4.491 2.002 1.00 95.75 86 PRO A CA 1
ATOM 699 C C . PRO A 1 86 ? 9.366 4.453 1.740 1.00 95.75 86 PRO A C 1
ATOM 701 O O . PRO A 1 86 ? 10.120 5.281 2.255 1.00 95.75 86 PRO A O 1
ATOM 704 N N . GLY A 1 87 ? 9.817 3.482 0.947 1.00 93.31 87 GLY A N 1
ATOM 705 C CA . GLY A 1 87 ? 11.222 3.351 0.556 1.00 93.31 87 GLY A CA 1
ATOM 706 C C . GLY A 1 87 ? 11.703 4.564 -0.235 1.00 93.31 87 GLY A C 1
ATOM 707 O O . GLY A 1 87 ? 12.822 5.033 -0.029 1.00 93.31 87 GLY A O 1
ATOM 708 N N . ARG A 1 88 ? 10.824 5.112 -1.083 1.00 93.75 88 ARG A N 1
ATOM 709 C CA . ARG A 1 88 ? 10.962 6.421 -1.728 1.00 93.75 88 ARG A CA 1
ATOM 710 C C . ARG A 1 88 ? 9.604 7.094 -1.898 1.00 93.75 88 ARG A C 1
ATOM 712 O O . ARG A 1 88 ? 8.568 6.446 -1.822 1.00 93.75 88 ARG A O 1
ATOM 719 N N . TYR A 1 89 ? 9.635 8.403 -2.134 1.00 93.00 89 TYR A N 1
ATOM 720 C CA . TYR A 1 89 ? 8.450 9.217 -2.427 1.00 93.00 89 TYR A CA 1
ATOM 721 C C . TYR A 1 89 ? 8.247 9.457 -3.931 1.00 93.00 89 TYR A C 1
ATOM 723 O O . TYR A 1 89 ? 7.307 10.151 -4.311 1.00 93.00 89 TYR A O 1
ATOM 731 N N . ASP A 1 90 ? 9.125 8.911 -4.781 1.00 91.88 90 ASP A N 1
ATOM 732 C CA . ASP A 1 90 ? 8.957 8.954 -6.232 1.00 91.88 90 ASP A CA 1
ATOM 733 C C . ASP A 1 90 ? 7.629 8.268 -6.628 1.00 91.88 90 ASP A C 1
ATOM 735 O O . ASP A 1 90 ? 7.283 7.246 -6.030 1.00 91.88 90 ASP A O 1
ATOM 739 N N . PRO A 1 91 ? 6.891 8.769 -7.641 1.00 90.56 91 PRO A N 1
ATOM 740 C CA . PRO A 1 91 ? 5.626 8.164 -8.070 1.00 90.56 91 PRO A CA 1
ATOM 741 C C . PRO A 1 91 ? 5.756 6.691 -8.473 1.00 90.56 91 PRO A C 1
ATOM 743 O O . PRO A 1 91 ? 4.843 5.903 -8.237 1.00 90.56 91 PRO A O 1
ATOM 746 N N . VAL A 1 92 ? 6.894 6.332 -9.072 1.00 90.00 92 VAL A N 1
ATOM 747 C CA . VAL A 1 92 ? 7.307 4.956 -9.355 1.00 90.00 92 VAL A CA 1
ATOM 748 C C . VAL A 1 92 ? 8.796 4.839 -9.057 1.00 90.00 92 VAL A C 1
ATOM 750 O O . VAL A 1 92 ? 9.582 5.698 -9.462 1.00 90.00 92 VAL A O 1
ATOM 753 N N . PHE A 1 93 ? 9.195 3.774 -8.371 1.00 90.31 93 PHE A N 1
ATOM 754 C CA . PHE A 1 93 ? 10.596 3.457 -8.101 1.00 90.31 93 PHE A CA 1
ATOM 755 C C . PHE A 1 93 ? 10.832 1.946 -8.129 1.00 90.31 93 PHE A C 1
ATOM 757 O O . PHE A 1 93 ? 9.903 1.167 -7.958 1.00 90.31 93 PHE A O 1
ATOM 764 N N . ASN A 1 94 ? 12.077 1.512 -8.316 1.00 89.31 94 ASN A N 1
ATOM 765 C CA . ASN A 1 94 ? 12.445 0.105 -8.156 1.00 89.31 94 ASN A CA 1
ATOM 766 C C . ASN A 1 94 ? 12.431 -0.273 -6.668 1.00 89.31 94 ASN A C 1
ATOM 768 O O . ASN A 1 94 ? 13.148 0.340 -5.870 1.00 89.31 94 ASN A O 1
ATOM 772 N N . CYS A 1 95 ? 11.643 -1.287 -6.304 1.00 86.62 95 CYS A N 1
ATOM 773 C CA . CYS A 1 95 ? 11.405 -1.695 -4.916 1.00 86.62 95 CYS A CA 1
ATOM 774 C C . CYS A 1 95 ? 12.659 -2.190 -4.175 1.00 86.62 95 CYS A C 1
ATOM 776 O O . CYS A 1 95 ? 12.720 -2.053 -2.954 1.00 86.62 95 CYS A O 1
ATOM 778 N N . GLY A 1 96 ? 13.660 -2.716 -4.890 1.00 74.62 96 GLY A N 1
ATOM 779 C CA . GLY A 1 96 ? 14.991 -2.975 -4.341 1.00 74.62 96 GLY A CA 1
ATOM 780 C C . GLY A 1 96 ? 15.307 -4.389 -3.847 1.00 74.62 96 GLY A C 1
ATOM 781 O O . GLY A 1 96 ? 14.463 -5.276 -3.812 1.00 74.62 96 GLY A O 1
ATOM 782 N N . ALA A 1 97 ? 16.585 -4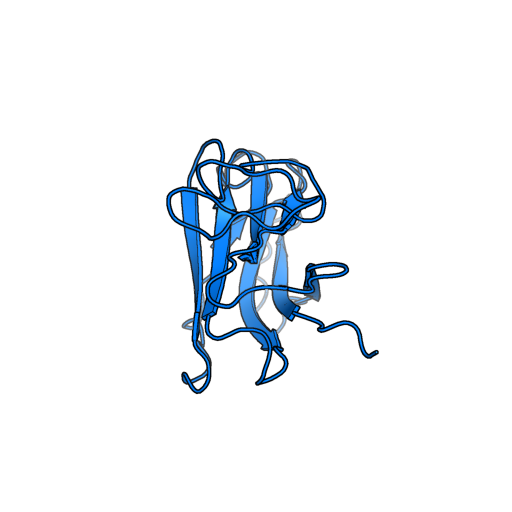.517 -3.465 1.00 57.09 97 ALA A N 1
ATOM 783 C CA . ALA A 1 97 ? 17.401 -5.656 -3.021 1.00 57.09 97 ALA A CA 1
ATOM 784 C C . ALA A 1 97 ? 18.046 -6.538 -4.114 1.00 57.09 97 ALA A C 1
ATOM 786 O O . ALA A 1 97 ? 19.272 -6.606 -4.147 1.00 57.09 97 ALA A O 1
ATOM 787 N N . MET A 1 98 ? 17.292 -7.166 -5.025 1.00 57.44 98 MET A N 1
ATOM 788 C CA . MET A 1 98 ? 17.838 -8.096 -6.051 1.00 57.44 98 MET A CA 1
ATOM 789 C C . MET A 1 98 ? 17.205 -7.925 -7.445 1.00 57.44 98 MET A C 1
ATOM 791 O O . MET A 1 98 ? 17.253 -8.822 -8.281 1.00 57.44 98 MET A O 1
ATOM 795 N N . THR A 1 99 ? 16.564 -6.787 -7.692 1.00 65.56 99 THR A N 1
ATOM 796 C CA . THR A 1 99 ? 15.717 -6.573 -8.870 1.00 65.56 99 THR A CA 1
ATOM 797 C C . THR A 1 99 ? 16.534 -5.978 -10.010 1.00 65.56 99 THR A C 1
ATOM 799 O O . THR A 1 99 ? 17.465 -5.201 -9.767 1.00 65.56 99 THR A O 1
ATOM 802 N N . VAL A 1 100 ? 16.180 -6.295 -11.257 1.00 68.81 100 VAL A N 1
ATOM 803 C CA . VAL A 1 100 ? 16.804 -5.651 -12.419 1.00 68.81 100 VAL A CA 1
ATOM 804 C C . VAL A 1 100 ? 16.576 -4.143 -12.310 1.00 68.81 100 VAL A C 1
ATOM 806 O O . VAL A 1 100 ? 15.455 -3.680 -12.096 1.00 68.81 100 VAL A O 1
ATOM 809 N N . LYS A 1 101 ? 17.657 -3.359 -12.379 1.00 71.62 101 LYS A N 1
ATOM 810 C CA . LYS A 1 101 ? 17.553 -1.899 -12.359 1.00 71.62 101 LYS A CA 1
ATOM 811 C C . LYS A 1 101 ? 17.025 -1.440 -13.710 1.00 71.62 101 LYS A C 1
ATOM 813 O O . LYS A 1 101 ? 17.718 -1.570 -14.712 1.00 71.62 101 LYS A O 1
ATOM 818 N N . GLN A 1 102 ? 15.839 -0.849 -13.722 1.00 74.50 102 GLN A N 1
ATOM 819 C CA . GLN A 1 102 ? 15.344 -0.152 -14.903 1.00 74.50 102 GLN A CA 1
ATOM 820 C C . GLN A 1 102 ? 15.982 1.239 -15.018 1.00 74.50 102 GLN A C 1
ATOM 822 O O . GLN A 1 102 ? 15.891 2.052 -14.093 1.00 74.50 102 GLN A O 1
ATOM 827 N N . GLU A 1 103 ? 16.599 1.528 -16.166 1.00 76.44 103 GLU A N 1
ATOM 828 C CA . GLU A 1 103 ? 17.141 2.856 -16.464 1.00 76.44 103 GLU A CA 1
ATOM 829 C C . GLU A 1 103 ? 16.068 3.947 -16.351 1.00 76.44 103 GLU A C 1
ATOM 831 O O . GLU A 1 103 ? 14.933 3.789 -16.807 1.00 76.44 103 GLU A O 1
ATOM 836 N N . GLY A 1 104 ? 16.444 5.073 -15.742 1.00 80.31 104 GLY A N 1
ATOM 837 C CA . GLY A 1 104 ? 15.548 6.206 -15.499 1.00 80.31 104 GLY A CA 1
ATOM 838 C C . GLY A 1 104 ? 14.691 6.085 -14.236 1.00 80.31 104 GLY A C 1
ATOM 839 O O . GLY A 1 104 ? 14.007 7.047 -13.895 1.00 80.31 104 GLY A O 1
ATOM 840 N N . LEU A 1 105 ? 14.747 4.957 -13.514 1.00 84.06 105 LEU A N 1
ATOM 841 C CA . LEU A 1 105 ? 14.049 4.785 -12.242 1.00 84.06 105 LEU A CA 1
ATOM 842 C C . LEU A 1 105 ? 15.001 4.736 -11.048 1.00 84.06 105 LEU A C 1
ATOM 844 O O . LEU A 1 105 ? 15.935 3.937 -10.946 1.00 84.06 105 LEU A O 1
ATOM 848 N N . ASN A 1 106 ? 14.671 5.573 -10.078 1.00 87.62 106 ASN A N 1
ATOM 849 C CA . ASN A 1 106 ? 15.245 5.571 -8.748 1.00 87.62 106 ASN A CA 1
ATOM 850 C C . ASN A 1 106 ? 15.017 4.221 -8.044 1.00 87.62 106 ASN A C 1
ATOM 852 O O . ASN A 1 106 ? 13.996 3.576 -8.256 1.00 87.62 106 ASN A O 1
ATOM 856 N N . SER A 1 107 ? 15.962 3.773 -7.208 1.00 87.31 107 SER A N 1
ATOM 857 C CA . SER A 1 107 ? 15.887 2.459 -6.536 1.00 87.31 107 SER A CA 1
ATOM 858 C C . SER A 1 107 ? 15.910 2.580 -5.014 1.00 87.31 107 SER A C 1
ATOM 860 O O . SER A 1 107 ? 16.797 3.225 -4.454 1.00 87.31 107 SER A O 1
ATOM 862 N N . ALA A 1 108 ? 14.961 1.960 -4.323 1.00 87.50 108 ALA A N 1
ATOM 863 C CA . ALA A 1 108 ? 15.038 1.752 -2.879 1.00 87.50 108 ALA A CA 1
ATOM 864 C C . ALA A 1 108 ? 15.801 0.452 -2.566 1.00 87.50 108 ALA A C 1
ATOM 866 O O . ALA A 1 108 ? 16.174 -0.285 -3.475 1.00 87.50 108 ALA A O 1
ATOM 867 N N . MET A 1 109 ? 16.046 0.176 -1.283 1.00 85.81 109 MET A N 1
ATOM 868 C CA . MET A 1 109 ? 16.481 -1.157 -0.840 1.00 85.81 109 MET A CA 1
ATOM 869 C C . MET A 1 109 ? 15.281 -2.072 -0.569 1.00 85.81 109 MET A C 1
ATOM 871 O O . MET A 1 109 ? 15.383 -3.272 -0.775 1.00 85.81 109 MET A O 1
ATOM 875 N N . ASN A 1 110 ? 14.165 -1.493 -0.116 1.00 90.06 110 ASN A N 1
ATOM 876 C CA . ASN A 1 110 ? 12.922 -2.177 0.227 1.00 90.06 110 ASN A CA 1
ATOM 877 C C . ASN A 1 110 ? 11.713 -1.280 -0.128 1.00 90.06 110 ASN A C 1
ATOM 879 O O . ASN A 1 110 ? 11.878 -0.054 -0.194 1.00 90.06 110 ASN A O 1
ATOM 883 N N . PRO A 1 111 ? 10.489 -1.837 -0.261 1.00 92.69 111 PRO A N 1
ATOM 884 C CA . PRO A 1 111 ? 9.263 -1.060 -0.485 1.00 92.69 111 PRO A CA 1
ATOM 885 C C . PRO A 1 111 ? 8.986 -0.008 0.598 1.00 92.69 111 PRO A C 1
ATOM 887 O O . PRO A 1 111 ? 8.547 1.099 0.289 1.00 92.69 111 PRO A O 1
ATOM 890 N N . CYS A 1 112 ? 9.282 -0.330 1.860 1.00 94.88 112 CYS A N 1
ATOM 891 C CA . CYS A 1 112 ? 9.196 0.586 2.997 1.00 94.88 112 CYS A CA 1
ATOM 892 C C . CYS A 1 112 ? 10.595 1.037 3.437 1.00 94.88 112 CYS A C 1
ATOM 894 O O . CYS A 1 112 ? 11.529 0.237 3.479 1.00 94.88 112 CYS A O 1
ATOM 896 N N . GLY A 1 113 ? 10.729 2.301 3.836 1.00 93.44 113 GLY A N 1
ATOM 897 C CA . GLY A 1 113 ? 11.929 2.820 4.492 1.00 93.44 113 GLY A CA 1
ATOM 898 C C . GLY A 1 113 ? 11.940 2.508 5.990 1.00 93.44 113 GLY A C 1
ATOM 899 O O . GLY A 1 113 ? 12.982 2.173 6.545 1.00 93.44 113 GLY A O 1
ATOM 900 N N . SER A 1 114 ? 10.779 2.582 6.647 1.00 94.44 114 SER A N 1
ATOM 901 C CA . SER A 1 114 ? 10.603 2.207 8.055 1.00 94.44 114 SER A CA 1
ATOM 902 C C . SER A 1 114 ? 9.171 1.761 8.328 1.00 94.44 114 SER A C 1
ATOM 904 O O . SER A 1 114 ? 8.252 2.273 7.687 1.00 94.44 114 SER A O 1
ATOM 906 N N . GLY A 1 115 ? 8.998 0.840 9.288 1.00 91.81 115 GLY A N 1
ATOM 907 C CA . GLY A 1 115 ? 7.723 0.173 9.582 1.00 91.81 115 GLY A CA 1
ATOM 908 C C . GLY A 1 115 ? 7.239 -0.606 8.363 1.00 91.81 115 GLY A C 1
ATOM 909 O O . GLY A 1 115 ? 6.928 -0.003 7.352 1.00 91.81 115 GLY A O 1
ATOM 910 N N . SER A 1 116 ? 7.223 -1.933 8.406 1.00 92.75 116 SER A N 1
ATOM 911 C CA . SER A 1 116 ? 6.820 -2.737 7.248 1.00 92.75 116 SER A CA 1
ATOM 912 C C . SER A 1 116 ? 5.837 -3.801 7.685 1.00 92.75 116 SER A C 1
ATOM 914 O O . SER A 1 116 ? 6.088 -4.540 8.637 1.00 92.75 116 SER A O 1
ATOM 916 N N . SER A 1 117 ? 4.695 -3.860 7.016 1.00 94.06 117 SER A N 1
ATOM 917 C CA . SER A 1 117 ? 3.685 -4.889 7.226 1.00 94.06 117 SER A CA 1
ATOM 918 C C . SER A 1 117 ? 3.035 -5.222 5.897 1.00 94.06 117 SER A C 1
ATOM 920 O O . SER A 1 117 ? 2.629 -4.326 5.163 1.00 94.06 117 SER A O 1
ATOM 922 N N . ILE A 1 118 ? 2.941 -6.506 5.571 1.00 94.19 118 ILE A N 1
ATOM 923 C CA . ILE A 1 118 ? 2.211 -6.942 4.384 1.00 94.19 118 ILE A CA 1
ATOM 924 C C . ILE A 1 118 ? 0.710 -6.899 4.687 1.00 94.19 118 ILE A C 1
ATOM 926 O O . ILE A 1 118 ? 0.252 -7.484 5.665 1.00 94.19 118 ILE A O 1
ATOM 930 N N . ILE A 1 119 ? -0.043 -6.157 3.878 1.00 94.56 119 ILE A N 1
ATOM 931 C CA . ILE A 1 119 ? -1.496 -5.994 4.021 1.00 94.56 119 ILE A CA 1
ATOM 932 C C . ILE A 1 119 ? -2.222 -6.938 3.067 1.00 94.56 119 ILE A C 1
ATOM 934 O O . ILE A 1 119 ? -3.218 -7.558 3.430 1.00 94.56 119 ILE A O 1
ATOM 938 N N . TYR A 1 120 ? -1.728 -7.051 1.835 1.00 94.38 120 TYR A N 1
ATOM 939 C CA . TYR A 1 120 ? -2.360 -7.855 0.800 1.00 94.38 120 TYR A CA 1
ATOM 940 C C . TYR A 1 120 ? -1.322 -8.442 -0.148 1.00 94.38 120 TYR A C 1
ATOM 942 O O . TYR A 1 120 ? -0.297 -7.821 -0.426 1.00 94.38 120 TYR A O 1
ATOM 950 N N . ALA A 1 121 ? -1.610 -9.637 -0.649 1.00 92.50 121 ALA A N 1
ATOM 951 C CA . ALA A 1 121 ? -0.822 -10.307 -1.664 1.00 92.50 121 ALA A CA 1
ATOM 952 C C . ALA A 1 121 ? -1.757 -10.922 -2.702 1.00 92.50 121 ALA A C 1
ATOM 954 O O . ALA A 1 121 ? -2.760 -11.554 -2.366 1.00 92.50 121 ALA A O 1
ATOM 955 N N . TRP A 1 122 ? -1.403 -10.755 -3.967 1.00 91.31 122 TRP A N 1
ATOM 956 C CA . TRP A 1 122 ? -2.098 -11.329 -5.102 1.00 91.31 122 TRP A CA 1
ATOM 957 C C . TRP A 1 122 ? -1.103 -11.998 -6.039 1.00 91.31 122 TRP A C 1
ATOM 959 O O . TRP A 1 122 ? 0.009 -11.514 -6.248 1.00 91.31 122 TRP A O 1
ATOM 969 N N . ALA A 1 123 ? -1.535 -13.099 -6.639 1.00 87.38 123 ALA A N 1
ATOM 970 C CA . ALA A 1 123 ? -0.828 -13.761 -7.718 1.00 87.38 123 ALA A CA 1
ATOM 971 C C . ALA A 1 123 ? -1.783 -13.975 -8.889 1.00 87.38 123 ALA A C 1
ATOM 973 O O . ALA A 1 123 ? -2.989 -14.179 -8.703 1.00 87.38 123 ALA A O 1
ATOM 974 N N . GLN A 1 124 ? -1.243 -13.952 -10.103 1.00 83.75 124 GLN A N 1
ATOM 975 C CA . GLN A 1 124 ? -2.025 -14.228 -11.295 1.00 83.75 124 GLN A CA 1
ATOM 976 C C . GLN A 1 124 ? -2.692 -15.610 -11.193 1.00 83.75 124 GLN A C 1
ATOM 978 O O . GLN A 1 124 ? -2.058 -16.598 -10.835 1.00 83.75 124 GLN A O 1
ATOM 983 N N . ASN A 1 125 ? -3.988 -15.675 -11.515 1.00 81.00 125 ASN A N 1
ATOM 984 C CA . ASN A 1 125 ? -4.828 -16.878 -11.417 1.00 81.00 125 ASN A CA 1
ATOM 985 C C . ASN A 1 125 ? -5.077 -17.401 -9.988 1.00 81.00 125 ASN A C 1
ATOM 987 O O . ASN A 1 125 ? -5.700 -18.451 -9.832 1.00 81.00 125 ASN A O 1
ATOM 991 N N . ALA A 1 126 ? -4.661 -16.675 -8.946 1.00 82.62 126 ALA A N 1
ATOM 992 C CA . ALA A 1 126 ? -5.059 -16.994 -7.581 1.00 82.62 126 ALA A CA 1
ATOM 993 C C . ALA A 1 126 ? -6.544 -16.649 -7.342 1.00 82.62 126 ALA A C 1
ATOM 995 O O . ALA A 1 126 ? -7.067 -15.692 -7.930 1.00 82.62 126 ALA A O 1
ATOM 996 N N . PRO A 1 127 ? -7.241 -17.397 -6.466 1.00 84.19 127 PRO A N 1
ATOM 997 C CA . PRO A 1 127 ? -8.595 -17.049 -6.058 1.00 84.19 127 PRO A CA 1
ATOM 998 C C . PRO A 1 127 ? -8.621 -15.682 -5.362 1.00 84.19 127 PRO A C 1
ATOM 1000 O O . PRO A 1 127 ? -7.662 -15.276 -4.706 1.00 84.19 127 PRO A O 1
ATOM 1003 N N . LYS A 1 128 ? -9.747 -14.970 -5.486 1.00 84.38 128 LYS A N 1
ATOM 1004 C CA . LYS A 1 128 ? -9.948 -13.687 -4.799 1.00 84.38 128 LYS A CA 1
ATOM 1005 C C . LYS A 1 128 ? -9.892 -13.893 -3.284 1.00 84.38 128 LYS A C 1
ATOM 1007 O O . LYS A 1 128 ? -10.624 -14.731 -2.755 1.00 84.38 128 LYS A O 1
ATOM 1012 N N . LEU A 1 129 ? -9.087 -13.086 -2.594 1.00 87.25 129 LEU A N 1
ATOM 1013 C CA . LEU A 1 129 ? -9.119 -13.020 -1.138 1.00 87.25 129 LEU A CA 1
ATOM 1014 C C . LEU A 1 129 ? -10.420 -12.347 -0.698 1.00 87.25 129 LEU A C 1
ATOM 1016 O O . LEU A 1 129 ? -10.726 -11.233 -1.121 1.00 87.25 129 LEU A O 1
ATOM 1020 N N . LYS A 1 130 ? -11.169 -13.018 0.173 1.00 87.75 130 LYS A N 1
ATOM 1021 C CA . LYS A 1 130 ? -12.288 -12.425 0.902 1.00 87.75 130 LYS A CA 1
ATOM 1022 C C . LYS A 1 130 ? -11.894 -12.364 2.364 1.00 87.75 130 LYS A C 1
ATOM 1024 O O . LYS A 1 130 ? -11.570 -13.400 2.944 1.00 87.75 130 LYS A O 1
ATOM 1029 N N . LEU A 1 131 ? -11.891 -11.165 2.933 1.00 87.44 131 LEU A N 1
ATOM 1030 C CA . LEU A 1 131 ? -11.713 -11.036 4.370 1.00 87.44 131 LEU A CA 1
ATOM 1031 C C . LEU A 1 131 ? -12.939 -11.631 5.079 1.00 87.44 131 LEU A C 1
ATOM 1033 O O . LEU A 1 131 ? -14.055 -11.514 4.558 1.00 87.44 131 LEU A O 1
ATOM 1037 N N . PRO A 1 132 ? -12.751 -12.313 6.223 1.00 89.75 132 PRO A N 1
ATOM 1038 C CA . PRO A 1 132 ? -13.867 -12.724 7.055 1.00 89.75 132 PRO A CA 1
ATOM 1039 C C . PRO A 1 132 ? -14.705 -11.520 7.476 1.00 89.75 132 PRO A C 1
ATOM 1041 O O . PRO A 1 132 ? -14.237 -10.379 7.484 1.00 89.75 132 PRO A O 1
ATOM 1044 N N . LYS A 1 133 ? -15.943 -11.805 7.871 1.00 85.12 133 LYS A N 1
ATOM 1045 C CA . LYS A 1 133 ? -16.814 -10.813 8.487 1.00 85.12 133 LYS A CA 1
ATOM 1046 C C . LYS A 1 133 ? -16.100 -10.159 9.682 1.00 85.12 133 LYS A C 1
ATOM 1048 O O . LYS A 1 133 ? -15.378 -10.848 10.402 1.00 85.12 133 LYS A O 1
ATOM 1053 N N . ASP A 1 134 ? -16.278 -8.849 9.849 1.00 84.31 134 ASP A N 1
ATOM 1054 C CA . ASP A 1 134 ? -15.722 -8.059 10.959 1.00 84.31 134 ASP A CA 1
ATOM 1055 C C . ASP A 1 134 ? -14.180 -7.964 11.003 1.00 84.31 134 ASP A C 1
ATOM 1057 O O . ASP A 1 134 ? -13.602 -7.552 12.010 1.00 84.31 134 ASP A O 1
ATOM 1061 N N . VAL A 1 135 ? -13.484 -8.312 9.911 1.00 90.25 135 VAL A N 1
ATOM 1062 C CA . VAL A 1 135 ? -12.020 -8.203 9.802 1.00 90.25 135 VAL A CA 1
ATOM 1063 C C . VAL A 1 135 ? -11.630 -7.060 8.869 1.00 90.25 135 VAL A C 1
ATOM 1065 O O . VAL A 1 135 ? -12.060 -7.001 7.719 1.00 90.25 135 VAL A O 1
ATOM 1068 N N . ALA A 1 136 ? -10.750 -6.177 9.349 1.00 91.56 136 ALA A N 1
ATOM 1069 C CA . ALA A 1 136 ? -10.241 -5.053 8.574 1.00 91.56 136 ALA A CA 1
ATOM 1070 C C . ALA A 1 136 ? -8.802 -4.683 8.950 1.00 91.56 136 ALA A C 1
ATOM 1072 O O . ALA A 1 136 ? -8.367 -4.880 10.086 1.00 91.56 136 ALA A O 1
ATOM 1073 N N . PHE A 1 137 ? -8.083 -4.062 8.015 1.00 93.19 137 PHE A N 1
ATOM 1074 C CA . PHE A 1 137 ? -6.772 -3.469 8.286 1.00 93.19 137 PHE A CA 1
ATOM 1075 C C . PHE A 1 137 ? -6.917 -1.990 8.637 1.00 93.19 137 PHE A C 1
ATOM 1077 O O . PHE A 1 137 ? -7.362 -1.199 7.806 1.00 93.19 137 PHE A O 1
ATOM 1084 N N . ARG A 1 138 ? -6.511 -1.612 9.855 1.00 93.06 138 ARG A N 1
ATOM 1085 C CA . ARG A 1 138 ? -6.475 -0.214 10.306 1.00 93.06 138 ARG A CA 1
ATOM 1086 C C . ARG A 1 138 ? -5.269 0.507 9.701 1.00 93.06 138 ARG A C 1
ATOM 1088 O O . ARG A 1 138 ? -4.138 0.087 9.927 1.00 93.06 138 ARG A O 1
ATOM 1095 N N . VAL A 1 139 ? -5.499 1.606 8.988 1.00 94.00 139 VAL A N 1
ATOM 1096 C CA . VAL A 1 139 ? -4.457 2.415 8.332 1.00 94.00 139 VAL A CA 1
ATOM 1097 C C . VAL A 1 139 ? -4.737 3.914 8.495 1.00 94.00 139 VAL A C 1
ATOM 1099 O O . VAL A 1 139 ? -5.882 4.313 8.704 1.00 94.00 139 VAL A O 1
ATOM 1102 N N . GLY A 1 140 ? -3.708 4.760 8.398 1.00 91.56 140 GLY A N 1
ATOM 1103 C CA . GLY A 1 140 ? -3.836 6.202 8.642 1.00 91.56 140 GLY A CA 1
ATOM 1104 C C . GLY A 1 140 ? -4.130 6.538 10.108 1.00 91.56 140 GLY A C 1
ATOM 1105 O O . GLY A 1 140 ? -4.088 5.672 10.983 1.00 91.56 140 GLY A O 1
ATOM 1106 N N . GLY A 1 141 ? -4.413 7.801 10.401 1.00 90.69 141 GLY A N 1
ATOM 1107 C CA . GLY A 1 141 ? -4.662 8.243 11.774 1.00 90.69 141 GLY A CA 1
ATOM 1108 C C . GLY A 1 141 ? -3.404 8.210 12.664 1.00 90.69 141 GLY A C 1
ATOM 1109 O O . GLY A 1 141 ? -2.342 7.749 12.240 1.00 90.69 141 GLY A O 1
ATOM 1110 N N . PRO A 1 142 ? -3.500 8.697 13.910 1.00 87.00 142 PRO A N 1
ATOM 1111 C CA . PRO A 1 142 ? -2.345 8.819 14.803 1.00 87.00 142 PRO A CA 1
ATOM 1112 C C . PRO A 1 142 ? -1.818 7.465 15.310 1.00 87.00 142 PRO A C 1
ATOM 1114 O O . PRO A 1 142 ? -0.623 7.337 15.574 1.00 87.00 142 PRO A O 1
ATOM 1117 N N . ASP A 1 143 ? -2.683 6.447 15.395 1.00 86.62 143 ASP A N 1
ATOM 1118 C CA . ASP A 1 143 ? -2.389 5.210 16.128 1.00 86.62 143 ASP A CA 1
ATOM 1119 C C . ASP A 1 143 ? -2.198 3.969 15.243 1.00 86.62 143 ASP A C 1
ATOM 1121 O O . ASP A 1 143 ? -1.894 2.895 15.759 1.00 86.62 143 ASP A O 1
ATOM 1125 N N . SER A 1 144 ? -2.397 4.028 13.919 1.00 88.81 144 SER A N 1
ATOM 1126 C CA . SER A 1 144 ? -2.267 2.821 13.073 1.00 88.81 144 SER A CA 1
ATOM 1127 C C . SER A 1 144 ? -0.831 2.328 12.914 1.00 88.81 144 SER A C 1
ATOM 1129 O O . SER A 1 144 ? -0.621 1.138 12.697 1.00 88.81 144 SER A O 1
ATOM 1131 N N . GLY A 1 145 ? 0.154 3.228 12.987 1.00 91.06 145 GLY A N 1
ATOM 1132 C CA . GLY A 1 145 ? 1.536 2.927 12.610 1.00 91.06 145 GLY A CA 1
ATOM 1133 C C . GLY A 1 145 ? 1.746 2.724 11.101 1.00 91.06 145 GLY A C 1
ATOM 1134 O O . GLY A 1 145 ? 2.872 2.439 10.690 1.00 91.06 145 GLY A O 1
ATOM 1135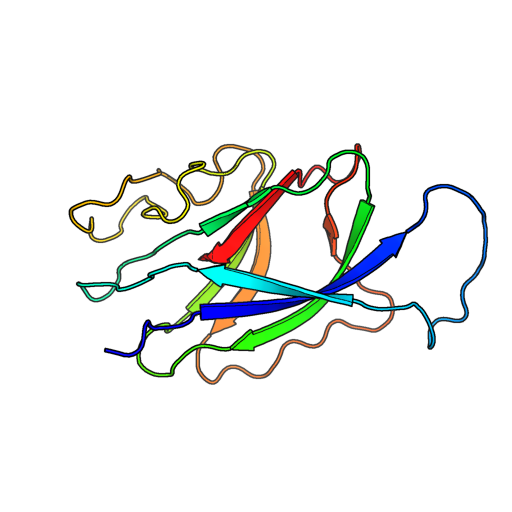 N N . ILE A 1 146 ? 0.698 2.896 10.284 1.00 95.12 146 ILE A N 1
ATOM 1136 C CA . ILE A 1 146 ? 0.712 2.782 8.823 1.00 95.12 146 ILE A CA 1
ATOM 1137 C C . ILE A 1 146 ? 0.325 4.144 8.242 1.00 95.12 146 ILE A C 1
ATOM 1139 O O . ILE A 1 146 ? -0.850 4.459 8.054 1.00 95.12 146 ILE A O 1
ATOM 1143 N N . ASP A 1 147 ? 1.339 4.950 7.942 1.00 95.44 147 ASP A N 1
ATOM 1144 C CA . ASP A 1 147 ? 1.189 6.310 7.410 1.00 95.44 147 ASP A CA 1
ATOM 1145 C C . ASP A 1 147 ? 1.189 6.332 5.871 1.00 95.44 147 ASP A C 1
ATOM 1147 O O . ASP A 1 147 ? 0.933 7.361 5.239 1.00 95.44 147 ASP A O 1
ATOM 1151 N N . SER A 1 148 ? 1.564 5.228 5.228 1.00 95.62 148 SER A N 1
ATOM 1152 C CA . SER A 1 148 ? 1.624 5.103 3.773 1.00 95.62 148 SER A CA 1
ATOM 1153 C C . SER A 1 148 ? 1.340 3.672 3.338 1.00 95.62 148 SER A C 1
ATOM 1155 O O . SER A 1 148 ? 1.718 2.725 4.020 1.00 95.62 148 SER A O 1
ATOM 1157 N N . LEU A 1 149 ? 0.710 3.519 2.181 1.00 96.50 149 LEU A N 1
ATOM 1158 C CA . LEU A 1 149 ? 0.594 2.246 1.481 1.00 96.50 149 LEU A CA 1
ATOM 1159 C C . LEU A 1 149 ? 1.608 2.218 0.342 1.00 96.50 149 LEU A C 1
ATOM 1161 O O . LEU A 1 149 ? 1.814 3.236 -0.309 1.00 96.50 149 LEU A O 1
ATOM 1165 N N . VAL A 1 150 ? 2.244 1.083 0.084 1.00 95.50 150 VAL A N 1
ATOM 1166 C CA . VAL A 1 150 ? 3.141 0.913 -1.065 1.00 95.50 150 VAL A CA 1
ATOM 1167 C C . VAL A 1 150 ? 2.679 -0.300 -1.852 1.00 95.50 150 VAL A C 1
ATOM 1169 O O . VAL A 1 150 ? 2.681 -1.411 -1.325 1.00 95.50 150 VAL A O 1
ATOM 1172 N N . LEU A 1 151 ? 2.254 -0.069 -3.093 1.00 93.69 151 LEU A N 1
ATOM 1173 C CA . LEU A 1 151 ? 1.912 -1.121 -4.046 1.00 93.69 151 LEU A CA 1
ATOM 1174 C C . LEU A 1 151 ? 3.176 -1.535 -4.792 1.00 93.69 151 LEU A C 1
ATOM 1176 O O . LEU A 1 151 ? 3.844 -0.665 -5.351 1.00 93.69 151 LEU A O 1
ATOM 1180 N N . GLN A 1 152 ? 3.462 -2.832 -4.793 1.00 90.12 152 GLN A N 1
ATOM 1181 C CA . GLN A 1 152 ? 4.422 -3.506 -5.659 1.00 90.12 152 GLN A CA 1
ATOM 1182 C C . GLN A 1 152 ? 3.668 -4.296 -6.725 1.00 90.12 152 GLN A C 1
ATOM 1184 O O . GLN A 1 152 ? 2.707 -4.996 -6.330 1.00 90.12 152 GLN A O 1
#

Secondary structure (DSSP, 8-state):
-PPP--EEEEEEEE--SS------GGG--EEEEEEE-TT----STT--EEEEEEPPSSSEEEEEEEEEE--TTT-SEEEEEEEEEES--SSSEE--SS----TT--B-SSSEEEEEEEEEEEETTPPPP-PPTT--EEEETTTSS--EEEE-

pLDDT: mean 80.97, std 14.84, range [33.16, 96.81]

Sequence (152 aa):
MELAALFLFLSIIWQPCCNGFVVEDDKLPTREFELRMPKAEPKEPETYLCTPLKLDKQNTYYIVGFEPRAEKKTAHHMLLYGCKTPGRYDPVFNCGAMTVKQEGLNSAMNPCGSGSSIIYAWAQNAPKLKLPKDVAFRVGGPDSGIDSLVLQ

Radius of gyration: 16.2 Å; chains: 1; bounding box: 44×30×46 Å